Protein AF-0000000076594475 (afdb_homodimer)

Organism: Saccharopolyspora spinosa (NCBI:txid60894)

Radius of gyration: 21.75 Å; Cα contacts (8 Å, |Δi|>4): 298; chains: 2; bounding box: 39×87×57 Å

pLDDT: mean 86.01, std 16.11, range [48.69, 98.75]

Nearest PDB structures (foldseek):
  1tvx-assembly1_D  TM=2.996E-01  e=7.773E+00  Homo sapiens
  1tvx-assembly1_D  TM=2.994E-01  e=7.835E+00  Homo sapiens

Secondary structure (DSSP, 8-state):
---HHHHHHHHS--TTT-----PPEEEEEE--SSS-SSEEEEETTSEEEEEEEEP--HHHHHHHHHTT--TTEEEEEEEGGGGGGS---/---HHHHHHHHS--TTTT----PPEEEEEE--SSS-SSEEEEETTSEEEEEEEEP--HHHHHHHHHTT--TTEEEEEEEGGGGGGS---

Sequence (178 aa):
MLTMRDYVSKMLGDPTHLEEIAMRLTFLGTTSSKGQCPNLYETDRDTYVVQGYEITDPEALAALRERGMPDHETAVEIPKALLGFAPRDMLTMRDYVSKMLGDPTHLEEIAMRLTFLGTTSSKGQCPNLYETDRDTYVVQGYEITDPEALAALRERGMPDHETAVEIPKALLGFAPRD

Solvent-accessible surface area (backbone atoms only — not comparable to full-atom values): 10154 Å² total; per-residue (Å²): 126,80,42,68,68,53,44,44,32,61,73,62,40,48,61,81,66,65,48,66,78,67,63,46,78,42,84,53,43,56,74,30,90,86,64,59,50,44,35,37,28,39,41,82,78,68,27,29,38,45,31,14,34,53,72,73,50,63,59,42,52,50,52,47,50,73,57,60,63,53,89,67,39,48,55,24,36,36,60,55,71,48,64,69,48,54,82,76,129,126,81,42,68,68,52,44,46,35,60,71,60,42,49,63,80,67,63,48,65,78,65,63,47,78,41,86,54,43,56,72,29,90,86,64,60,50,44,35,36,27,38,41,82,78,68,28,29,38,44,31,15,34,54,74,73,50,64,60,42,53,50,54,48,49,72,56,58,62,52,87,69,40,49,55,25,36,36,60,55,72,46,62,66,48,54,81,75,128

Foldseek 3Di:
DQPPVNVCCVVVPVVVVVPPVDWDWDWQAAPDPVGDDDTWTDTPPGDIDTRAAADDPPVVVVVCVVVPADPVDGDHDDPPCRCVSPDDD/DQDPVNVCCVVVPVVVVVPPVDWDWDWQAAPDPVGDDDTWTDTPPGDIDTRAAADDPPVVVVVCVVVPADPVDGDHDDPPCRCVSPDDD

Structure (mmCIF, N/CA/C/O backbone):
data_AF-0000000076594475-model_v1
#
loop_
_entity.id
_entity.type
_entity.pdbx_description
1 polymer 'Uncharacterized protein'
#
loop_
_atom_site.group_PDB
_atom_site.id
_atom_site.type_symbol
_atom_site.label_atom_id
_atom_site.label_alt_id
_atom_site.label_comp_id
_atom_site.label_asym_id
_atom_site.label_entity_id
_atom_site.label_seq_id
_atom_site.pdbx_PDB_ins_code
_atom_site.Cartn_x
_atom_site.Cartn_y
_atom_site.Cartn_z
_atom_site.occupancy
_atom_site.B_iso_or_equiv
_atom_site.auth_seq_id
_atom_site.auth_comp_id
_atom_site.auth_asym_id
_atom_site.auth_atom_id
_atom_site.pdbx_PDB_model_num
ATOM 1 N N . MET A 1 1 ? -0.297 -52.188 -4.398 1 50.72 1 MET A N 1
ATOM 2 C CA . MET A 1 1 ? -0.642 -51.75 -3.051 1 50.72 1 MET A CA 1
ATOM 3 C C . MET A 1 1 ? -0.084 -50.344 -2.777 1 50.72 1 MET A C 1
ATOM 5 O O . MET A 1 1 ? 1.108 -50.094 -2.969 1 50.72 1 MET A O 1
ATOM 9 N N . LEU A 1 2 ? -0.98 -49.375 -2.787 1 61.5 2 LEU A N 1
ATOM 10 C CA . LEU A 1 2 ? -0.524 -48.031 -2.545 1 61.5 2 LEU A CA 1
ATOM 11 C C . LEU A 1 2 ? 0.258 -47.938 -1.237 1 61.5 2 LEU A C 1
ATOM 13 O O . LEU A 1 2 ? -0.177 -48.469 -0.213 1 61.5 2 LEU A O 1
ATOM 17 N N . THR A 1 3 ? 1.479 -47.75 -1.381 1 71.88 3 THR A N 1
ATOM 18 C CA . THR A 1 3 ? 2.266 -47.625 -0.158 1 71.88 3 THR A CA 1
ATOM 19 C C . THR A 1 3 ? 1.683 -46.562 0.757 1 71.88 3 THR A C 1
ATOM 21 O O . THR A 1 3 ? 0.894 -45.719 0.316 1 71.88 3 THR A O 1
ATOM 24 N N . MET A 1 4 ? 1.96 -46.781 1.967 1 71.94 4 MET A N 1
ATOM 25 C CA . MET A 1 4 ? 1.526 -45.781 2.947 1 71.94 4 MET A CA 1
ATOM 26 C C . MET A 1 4 ? 2.018 -44.406 2.564 1 71.94 4 MET A C 1
ATOM 28 O O . MET A 1 4 ? 1.341 -43.406 2.83 1 71.94 4 MET A O 1
ATOM 32 N N . ARG A 1 5 ? 3.301 -44.406 1.994 1 63.84 5 ARG A N 1
ATOM 33 C CA . ARG A 1 5 ? 3.824 -43.156 1.487 1 63.84 5 ARG A CA 1
ATOM 34 C C . ARG A 1 5 ? 2.951 -42.594 0.361 1 63.84 5 ARG A C 1
ATOM 36 O O . ARG A 1 5 ? 2.652 -41.406 0.321 1 63.84 5 ARG A O 1
ATOM 43 N N . ASP A 1 6 ? 2.555 -43.531 -0.538 1 61.72 6 ASP A N 1
ATOM 44 C CA . ASP A 1 6 ? 1.65 -43.156 -1.611 1 61.72 6 ASP A CA 1
ATOM 45 C C . ASP A 1 6 ? 0.297 -42.719 -1.056 1 61.72 6 ASP A C 1
ATOM 47 O O . ASP A 1 6 ? -0.286 -41.719 -1.528 1 61.72 6 ASP A O 1
ATOM 51 N N . TYR A 1 7 ? -0.272 -43.25 -0.072 1 67.31 7 TYR A N 1
ATOM 52 C CA . TYR A 1 7 ? -1.521 -42.938 0.612 1 67.31 7 TYR A CA 1
ATOM 53 C C . TYR A 1 7 ? -1.419 -41.594 1.348 1 67.31 7 TYR A C 1
ATOM 55 O O . TYR A 1 7 ? -2.326 -40.781 1.268 1 67.31 7 TYR A O 1
ATOM 63 N N . VAL A 1 8 ? -0.312 -41.406 2.182 1 68.3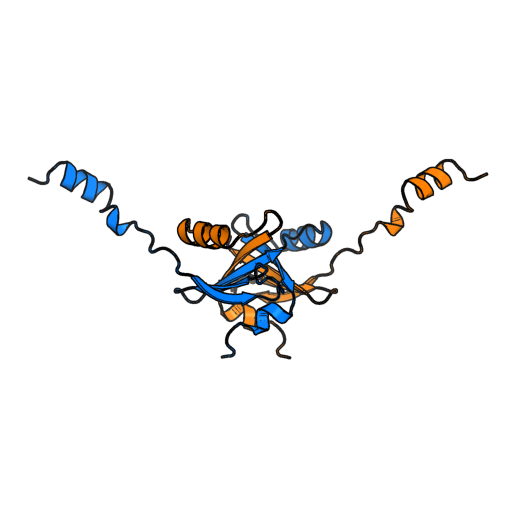1 8 VAL A N 1
ATOM 64 C CA . VAL A 1 8 ? -0.104 -40.125 2.85 1 68.31 8 VAL A CA 1
ATOM 65 C C . VAL A 1 8 ? 0.032 -39 1.812 1 68.31 8 VAL A C 1
ATOM 67 O O . VAL A 1 8 ? -0.53 -37.938 1.977 1 68.31 8 VAL A O 1
ATOM 70 N N . SER A 1 9 ? 0.897 -39.281 0.802 1 61.19 9 SER A N 1
ATOM 71 C CA . SER A 1 9 ? 1.03 -38.312 -0.272 1 61.19 9 SER A CA 1
ATOM 72 C C . SER A 1 9 ? -0.313 -38.031 -0.943 1 61.19 9 SER A C 1
ATOM 74 O O . SER A 1 9 ? -0.615 -36.906 -1.303 1 61.19 9 SER A O 1
ATOM 76 N N . LYS A 1 10 ? -1.189 -38.938 -1.227 1 62.59 10 LYS A N 1
ATOM 77 C CA . LYS A 1 10 ? -2.553 -38.844 -1.739 1 62.59 10 LYS A CA 1
ATOM 78 C C . LYS A 1 10 ? -3.475 -38.188 -0.719 1 62.59 10 LYS A C 1
ATOM 80 O O . LYS A 1 10 ? -4.336 -37.375 -1.083 1 62.59 10 LYS A O 1
ATOM 85 N N 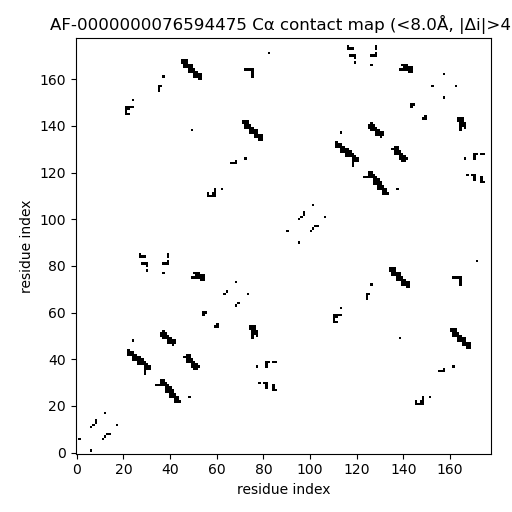. MET A 1 11 ? -3.438 -38.594 0.464 1 62.16 11 MET A N 1
ATOM 86 C CA . MET A 1 11 ? -4.223 -38.031 1.557 1 62.16 11 MET A CA 1
ATOM 87 C C . MET A 1 11 ? -3.742 -36.656 1.911 1 62.16 11 MET A C 1
ATOM 89 O O . MET A 1 11 ? -4.547 -35.75 2.219 1 62.16 11 MET A O 1
ATOM 93 N N . LEU A 1 12 ? -2.328 -36.688 2.023 1 65.25 12 LEU A N 1
ATOM 94 C CA . LEU A 1 12 ? -1.759 -35.375 2.312 1 65.25 12 LEU A CA 1
ATOM 95 C C . LEU A 1 12 ? -1.644 -34.531 1.041 1 65.25 12 LEU A C 1
ATOM 97 O O . LEU A 1 12 ? -1.294 -33.375 1.098 1 65.25 12 LEU A O 1
ATOM 101 N N . GLY A 1 13 ? -2.568 -34.844 -0.009 1 50.25 13 GLY A N 1
ATOM 102 C CA . GLY A 1 13 ? -2.359 -34.188 -1.288 1 50.25 13 GLY A CA 1
ATOM 103 C C . GLY A 1 13 ? -0.894 -34.031 -1.637 1 50.25 13 GLY A C 1
ATOM 104 O O . GLY A 1 13 ? -0.03 -34.094 -0.76 1 50.25 13 GLY A O 1
ATOM 105 N N . ASP A 1 14 ? -0.334 -34.688 -2.703 1 49.47 14 ASP A N 1
ATOM 106 C CA . ASP A 1 14 ? 1.013 -34.438 -3.193 1 49.47 14 ASP A CA 1
ATOM 107 C C . ASP A 1 14 ? 1.523 -33.094 -2.68 1 49.47 14 ASP A C 1
ATOM 109 O O . ASP A 1 14 ? 0.947 -32.031 -2.982 1 49.47 14 ASP A O 1
ATOM 113 N N . PRO A 1 15 ? 2.119 -33.094 -1.515 1 51.59 15 PRO A N 1
ATOM 114 C CA . PRO A 1 15 ? 2.58 -31.766 -1.097 1 51.59 15 PRO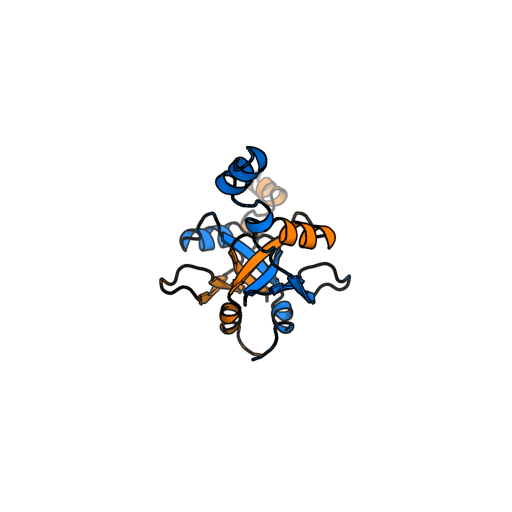 A CA 1
ATOM 115 C C . PRO A 1 15 ? 3.145 -30.938 -2.254 1 51.59 15 PRO A C 1
ATOM 117 O O . PRO A 1 15 ? 3.443 -29.766 -2.088 1 51.59 15 PRO A O 1
ATOM 120 N N . THR A 1 16 ? 3.824 -31.594 -3.154 1 51.38 16 THR A N 1
ATOM 121 C CA . THR A 1 16 ? 4.297 -30.859 -4.32 1 51.38 16 THR A CA 1
ATOM 122 C C . THR A 1 16 ? 3.188 -29.984 -4.902 1 51.38 16 THR A C 1
ATOM 124 O O . THR A 1 16 ? 3.457 -28.969 -5.547 1 51.38 16 THR A O 1
ATOM 127 N N . HIS A 1 17 ? 2.014 -30.438 -4.883 1 48.69 17 HIS A N 1
ATOM 128 C CA . HIS A 1 17 ? 0.874 -29.734 -5.465 1 48.69 17 HIS A CA 1
ATOM 129 C C . HIS A 1 17 ? 0.416 -28.594 -4.57 1 48.69 17 HIS A C 1
ATOM 131 O O . HIS A 1 17 ? -0.232 -27.641 -5.035 1 48.69 17 HIS A O 1
ATOM 137 N N . LEU A 1 18 ? 0.454 -28.828 -3.307 1 51.5 18 LEU A N 1
ATOM 138 C CA . LEU A 1 18 ? -0.074 -27.688 -2.555 1 51.5 18 LEU A CA 1
ATOM 139 C C . LEU A 1 18 ? 0.875 -26.5 -2.627 1 51.5 18 LEU A C 1
ATOM 141 O O . LEU A 1 18 ? 0.805 -25.594 -1.794 1 51.5 18 LEU A O 1
ATOM 145 N N . GLU A 1 19 ? 1.972 -26.719 -3.273 1 51.94 19 GLU A N 1
ATOM 146 C CA . GLU A 1 19 ? 2.834 -25.562 -3.424 1 51.94 19 GLU A CA 1
ATOM 147 C C . GLU A 1 19 ? 2.041 -24.344 -3.904 1 51.94 19 GLU A C 1
ATOM 149 O O . GLU A 1 19 ? 1.452 -24.375 -4.984 1 51.94 19 GLU A O 1
ATOM 154 N N . GLU A 1 20 ? 1.188 -23.906 -3.027 1 60.59 20 GLU A N 1
ATOM 155 C CA . GLU A 1 20 ? 0.665 -22.625 -3.49 1 60.59 20 GLU A CA 1
ATOM 156 C C . GLU A 1 20 ? 1.684 -21.906 -4.359 1 60.59 20 GLU A C 1
ATOM 158 O O . GLU A 1 20 ? 2.877 -21.891 -4.051 1 60.59 20 GLU A O 1
ATOM 163 N N . ILE A 1 21 ? 1.484 -22.078 -5.625 1 75.38 21 ILE A N 1
ATOM 164 C CA . ILE A 1 21 ? 2.361 -21.359 -6.551 1 75.38 21 ILE A CA 1
ATOM 165 C C . ILE A 1 21 ? 2.693 -19.984 -5.984 1 75.38 21 ILE A C 1
ATOM 167 O O . ILE A 1 21 ? 1.8 -19.156 -5.77 1 75.38 21 ILE A O 1
ATOM 171 N N . ALA A 1 22 ? 3.836 -19.875 -5.391 1 87.06 22 ALA A N 1
ATOM 172 C CA . ALA A 1 22 ? 4.375 -18.625 -4.84 1 87.06 22 ALA A CA 1
ATOM 173 C C . ALA A 1 22 ? 4.141 -17.453 -5.797 1 87.06 22 ALA A C 1
ATOM 175 O O . ALA A 1 22 ? 4.242 -17.609 -7.016 1 87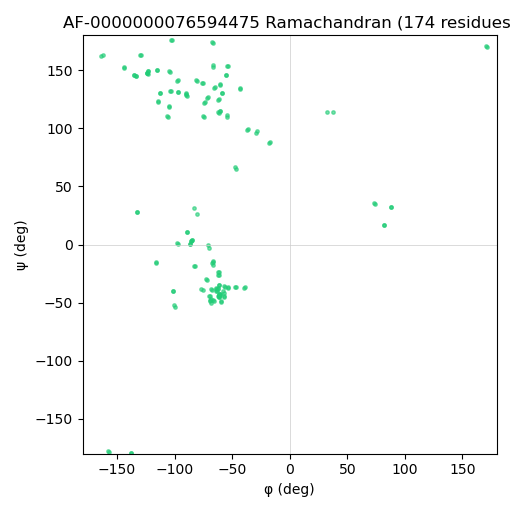.06 22 ALA A O 1
ATOM 176 N N . MET A 1 23 ? 3.689 -16.391 -5.23 1 94.38 23 MET A N 1
ATOM 177 C CA . MET A 1 23 ? 3.584 -15.141 -5.988 1 94.38 23 MET A CA 1
ATOM 178 C C . MET A 1 23 ? 4.957 -14.68 -6.461 1 94.38 23 MET A C 1
ATOM 180 O O . MET A 1 23 ? 5.895 -14.594 -5.668 1 94.38 23 MET A O 1
ATOM 184 N N . ARG A 1 24 ? 5.176 -14.445 -7.73 1 95.06 24 ARG A N 1
ATOM 185 C CA . ARG A 1 24 ? 6.414 -13.898 -8.273 1 95.06 24 ARG A CA 1
ATOM 186 C C . ARG A 1 24 ? 6.367 -12.375 -8.328 1 95.06 24 ARG A C 1
ATOM 188 O O . ARG A 1 24 ? 5.395 -11.797 -8.82 1 95.06 24 ARG A O 1
ATOM 195 N N . LEU A 1 25 ? 7.371 -11.828 -7.805 1 97.12 25 LEU A N 1
ATOM 196 C CA . LEU A 1 25 ? 7.473 -10.375 -7.793 1 97.12 25 LEU A CA 1
ATOM 197 C C . LEU A 1 25 ? 8.453 -9.891 -8.852 1 97.12 25 LEU A C 1
ATOM 199 O O . LEU A 1 25 ? 9.547 -10.445 -8.992 1 97.12 25 LEU A O 1
ATOM 203 N N . THR A 1 26 ? 8.086 -8.906 -9.648 1 96.94 26 THR A N 1
ATOM 204 C CA . THR A 1 26 ? 8.961 -8.148 -10.531 1 96.94 26 THR A CA 1
ATOM 205 C C . THR A 1 26 ? 9.055 -6.695 -10.086 1 96.94 26 THR A C 1
ATOM 207 O O . THR A 1 26 ? 8.039 -5.996 -10 1 96.94 26 THR A O 1
ATOM 210 N N . PHE A 1 27 ? 10.258 -6.215 -9.836 1 96.56 27 PHE A N 1
ATOM 211 C CA . PHE A 1 27 ? 10.477 -4.848 -9.383 1 96.56 27 PHE A CA 1
ATOM 212 C C . PHE A 1 27 ? 10.227 -3.857 -10.516 1 96.56 27 PHE A C 1
ATOM 214 O O . PHE A 1 27 ? 10.781 -4.004 -11.609 1 96.56 27 PHE A O 1
ATOM 221 N N . LEU A 1 28 ? 9.328 -2.881 -10.18 1 97.31 28 LEU A N 1
ATOM 222 C CA . LEU A 1 28 ? 9.023 -1.88 -11.195 1 97.31 28 LEU A CA 1
ATOM 223 C C . LEU A 1 28 ? 9.781 -0.584 -10.93 1 97.31 28 LEU A C 1
ATOM 225 O O . LEU A 1 28 ? 10.227 0.087 -11.859 1 97.31 28 LEU A O 1
ATOM 229 N N . GLY A 1 29 ? 9.898 -0.156 -9.602 1 96.5 29 GLY A N 1
ATOM 230 C CA . GLY A 1 29 ? 10.617 1.073 -9.297 1 96.5 29 GLY A CA 1
ATOM 231 C C . GLY A 1 29 ? 10.469 1.515 -7.855 1 96.5 29 GLY A C 1
ATOM 232 O O . GLY A 1 29 ? 9.734 0.893 -7.082 1 96.5 29 GLY A O 1
ATOM 233 N N . THR A 1 30 ? 11.281 2.545 -7.484 1 97.19 30 THR A N 1
ATOM 234 C CA . THR A 1 30 ? 11.297 3.139 -6.152 1 97.19 30 THR A CA 1
ATOM 235 C C . THR A 1 30 ? 11.539 4.645 -6.234 1 97.19 30 THR A C 1
ATOM 237 O O . THR A 1 30 ? 12.148 5.129 -7.191 1 97.19 30 THR A O 1
ATOM 240 N N . THR A 1 31 ? 11.039 5.363 -5.242 1 96.19 31 THR A N 1
ATOM 241 C CA . THR A 1 31 ? 11.297 6.797 -5.18 1 96.19 31 THR A CA 1
ATOM 242 C C . THR A 1 31 ? 12.445 7.098 -4.227 1 96.19 31 THR A C 1
ATOM 244 O O . THR A 1 31 ? 12.781 8.258 -3.986 1 96.19 31 THR A O 1
ATOM 247 N N . SER A 1 32 ? 13 6.055 -3.676 1 93.19 32 SER A N 1
ATOM 248 C CA . SER A 1 32 ? 14.094 6.254 -2.736 1 93.19 32 SER A CA 1
ATOM 249 C C . SER A 1 32 ? 15.414 6.477 -3.467 1 93.19 32 SER A C 1
ATOM 251 O O . SER A 1 32 ? 15.633 5.922 -4.547 1 93.19 32 SER A O 1
ATOM 253 N N . SER A 1 33 ? 16.25 7.383 -2.949 1 85.25 33 SER A N 1
ATOM 254 C CA . SER A 1 33 ? 17.562 7.66 -3.51 1 85.25 33 SER A CA 1
ATOM 255 C C . SER A 1 33 ? 18.5 6.469 -3.332 1 85.25 33 SER A C 1
ATOM 257 O O . SER A 1 33 ? 19.344 6.195 -4.195 1 85.25 33 SER A O 1
ATOM 259 N N . LYS A 1 34 ? 18.391 5.844 -2.195 1 80.19 34 LYS A N 1
ATOM 260 C CA . LYS A 1 34 ? 19.297 4.719 -1.952 1 80.19 34 LYS A CA 1
ATOM 261 C C . LYS A 1 34 ? 18.719 3.422 -2.512 1 80.19 34 LYS A C 1
ATOM 263 O O . LYS A 1 34 ? 19.281 2.344 -2.307 1 80.19 34 LYS A O 1
ATOM 268 N N . GLY A 1 35 ? 17.562 3.529 -3.107 1 73 35 GLY A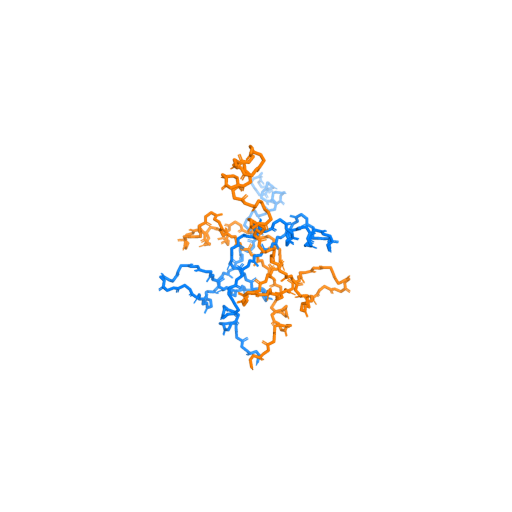 N 1
ATOM 269 C CA . GLY A 1 35 ? 16.984 2.408 -3.826 1 73 35 GLY A CA 1
ATOM 270 C C . GLY A 1 35 ? 16.266 1.421 -2.92 1 73 35 GLY A C 1
ATOM 271 O O . GLY A 1 35 ? 16.016 0.28 -3.312 1 73 35 GLY A O 1
ATOM 272 N N . GLN A 1 36 ? 15.969 1.836 -1.761 1 83.44 36 GLN A N 1
ATOM 273 C CA . GLN A 1 36 ? 15.492 0.794 -0.857 1 83.44 36 GLN A CA 1
ATOM 274 C C . GLN A 1 36 ? 13.969 0.816 -0.742 1 83.44 36 GLN A C 1
ATOM 276 O O . GLN A 1 36 ? 13.32 -0.227 -0.832 1 83.44 36 GLN A O 1
ATOM 281 N N . CYS A 1 37 ? 13.367 1.774 -0.48 1 92.5 37 CYS A N 1
ATOM 282 C CA . CYS A 1 37 ? 11.914 1.849 -0.315 1 92.5 37 CYS A CA 1
ATOM 283 C C . CYS A 1 37 ? 11.438 3.293 -0.372 1 92.5 37 CYS A C 1
ATOM 285 O O . CYS A 1 37 ? 12.234 4.223 -0.263 1 92.5 37 CYS A O 1
ATOM 287 N N . PRO A 1 38 ? 10.133 3.492 -0.594 1 97.19 38 PRO A N 1
ATOM 288 C CA . PRO A 1 38 ? 9.07 2.553 -0.958 1 97.19 38 PRO A CA 1
ATOM 289 C C . PRO A 1 38 ? 9.25 1.971 -2.359 1 97.19 38 PRO A C 1
ATOM 291 O O . PRO A 1 38 ? 9.844 2.617 -3.227 1 97.19 38 PRO A O 1
ATOM 294 N N . ASN A 1 39 ? 8.734 0.782 -2.596 1 97.62 39 ASN A N 1
ATOM 295 C CA . ASN A 1 39 ? 8.883 0.039 -3.842 1 97.62 39 ASN A CA 1
ATOM 296 C C . ASN A 1 39 ? 7.523 -0.31 -4.453 1 97.62 39 ASN A C 1
ATOM 298 O O . ASN A 1 39 ? 6.543 -0.498 -3.73 1 97.62 39 ASN A O 1
ATOM 302 N N . LEU A 1 40 ? 7.469 -0.344 -5.703 1 98.19 40 LEU A N 1
ATOM 303 C CA . LEU A 1 40 ? 6.355 -0.889 -6.473 1 98.19 40 LEU A CA 1
ATOM 304 C C . LEU A 1 40 ? 6.777 -2.152 -7.215 1 98.19 40 LEU A C 1
ATOM 306 O O . LEU A 1 40 ? 7.848 -2.188 -7.828 1 98.19 40 LEU A O 1
ATOM 310 N N . TYR A 1 41 ? 5.992 -3.232 -7.086 1 97.81 41 TYR A N 1
ATOM 311 C CA . TYR A 1 41 ? 6.219 -4.484 -7.801 1 97.81 41 TYR A CA 1
ATOM 312 C C . TYR A 1 41 ? 4.996 -4.871 -8.617 1 97.81 41 TYR A C 1
ATOM 314 O O .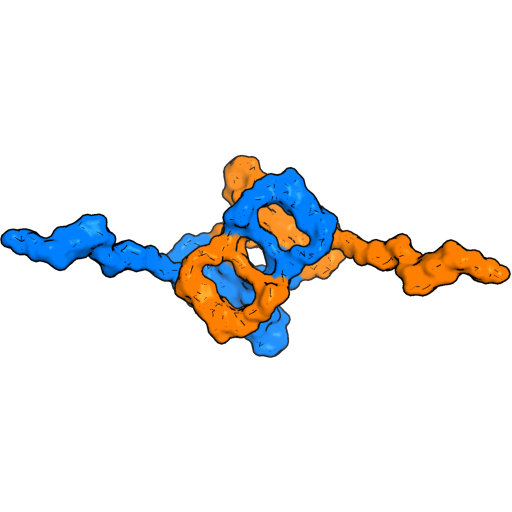 TYR A 1 41 ? 3.865 -4.535 -8.258 1 97.81 41 TYR A O 1
ATOM 322 N N . GLU A 1 42 ? 5.289 -5.523 -9.688 1 98.31 42 GLU A N 1
ATOM 323 C CA . GLU A 1 42 ? 4.273 -6.277 -10.414 1 98.31 42 GLU A CA 1
ATOM 324 C C . GLU A 1 42 ? 4.309 -7.754 -10.039 1 98.31 42 GLU A C 1
ATOM 326 O O . GLU A 1 42 ? 5.383 -8.32 -9.828 1 98.31 42 GLU A O 1
ATOM 331 N N . THR A 1 43 ? 3.088 -8.383 -9.938 1 97.94 43 THR A N 1
ATOM 332 C CA . THR A 1 43 ? 3.055 -9.82 -9.68 1 97.94 43 THR A CA 1
ATOM 333 C C . THR A 1 43 ? 2.74 -10.586 -10.961 1 97.94 43 THR A C 1
ATOM 335 O O . THR A 1 43 ? 2.439 -9.984 -11.992 1 97.94 43 THR A O 1
ATOM 338 N N . ASP A 1 44 ? 2.758 -11.93 -10.883 1 96.69 44 ASP A N 1
ATOM 339 C CA . ASP A 1 44 ? 2.459 -12.805 -12.016 1 96.69 44 ASP A CA 1
ATOM 340 C C . ASP A 1 44 ? 0.965 -13.109 -12.086 1 96.69 44 ASP A C 1
ATOM 342 O O . ASP A 1 44 ? 0.546 -14.008 -12.828 1 96.69 44 ASP A O 1
ATOM 346 N N . ARG A 1 45 ? 0.142 -12.461 -11.352 1 95.38 45 ARG A N 1
ATOM 347 C CA . ARG A 1 45 ? -1.284 -12.773 -11.336 1 95.38 45 ARG A CA 1
ATOM 348 C C . ARG A 1 45 ? -2.123 -11.508 -11.469 1 95.38 45 ARG A C 1
ATOM 350 O O . ARG A 1 45 ? -3.189 -11.398 -10.859 1 95.38 45 ARG A O 1
ATOM 357 N N . ASP A 1 46 ? -1.592 -10.453 -12.133 1 96.69 46 ASP A N 1
ATOM 358 C CA . ASP A 1 46 ? -2.283 -9.242 -12.547 1 96.69 46 ASP A CA 1
ATOM 359 C C . ASP A 1 46 ? -2.574 -8.328 -11.359 1 96.69 46 ASP A C 1
ATOM 361 O O . ASP A 1 46 ? -3.646 -7.73 -11.273 1 96.69 46 ASP A O 1
ATOM 365 N N . THR A 1 47 ? -1.661 -8.312 -10.43 1 98.06 47 THR A N 1
ATOM 366 C CA . THR A 1 47 ? -1.727 -7.414 -9.289 1 98.06 47 THR A CA 1
ATOM 367 C C . THR A 1 47 ? -0.406 -6.668 -9.109 1 98.06 47 THR A C 1
ATOM 369 O O . THR A 1 47 ? 0.59 -6.996 -9.758 1 98.06 47 THR A O 1
ATOM 372 N N . TYR A 1 48 ? -0.469 -5.629 -8.359 1 98.62 48 TYR A N 1
ATOM 373 C CA . TYR A 1 48 ? 0.722 -4.969 -7.836 1 98.62 48 TYR A CA 1
ATOM 374 C C . TYR A 1 48 ? 0.922 -5.289 -6.359 1 98.62 48 TYR A C 1
ATOM 376 O O . TYR A 1 48 ? -0.042 -5.566 -5.641 1 98.62 48 TYR A O 1
ATOM 384 N N . VAL A 1 49 ? 2.084 -5.316 -5.977 1 98.62 49 VAL A N 1
ATOM 385 C CA . VAL A 1 49 ? 2.467 -5.172 -4.574 1 98.62 49 VAL A CA 1
ATOM 386 C C . VAL A 1 49 ? 3.047 -3.781 -4.336 1 98.62 49 VAL A C 1
ATOM 388 O O . VAL A 1 49 ? 4.012 -3.385 -4.996 1 98.62 49 VAL A O 1
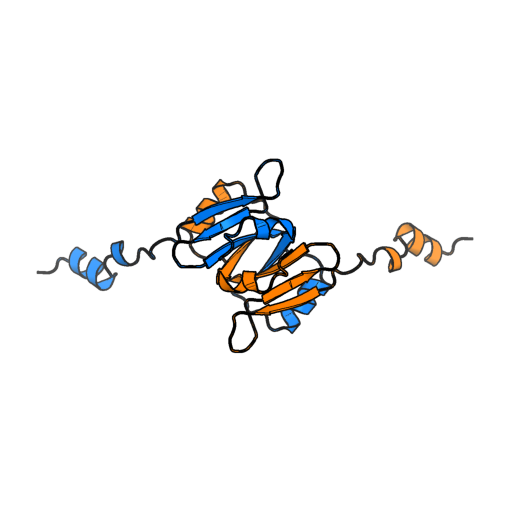ATOM 391 N N . VAL A 1 50 ? 2.426 -2.975 -3.48 1 98.75 50 VAL A N 1
ATOM 392 C CA . VAL A 1 50 ? 2.834 -1.616 -3.139 1 98.75 50 VAL A CA 1
ATOM 393 C C . VAL A 1 50 ? 3.447 -1.596 -1.741 1 98.75 50 VAL A C 1
ATOM 395 O O . VAL A 1 50 ? 2.768 -1.89 -0.754 1 98.75 50 VAL A O 1
ATOM 398 N N . GLN A 1 51 ? 4.652 -1.405 -1.633 1 98.56 51 GLN A N 1
ATOM 399 C CA . GLN A 1 51 ? 5.352 -1.212 -0.368 1 98.56 51 GLN A CA 1
ATOM 400 C C . GLN A 1 51 ? 5.387 0.263 0.022 1 98.56 51 GLN A C 1
ATOM 402 O O . GLN A 1 51 ? 5.773 1.114 -0.782 1 98.56 51 GLN A O 1
ATOM 407 N N . GLY A 1 52 ? 4.996 0.629 1.173 1 98.5 52 GLY A N 1
ATOM 408 C CA . GLY A 1 52 ? 4.918 2.006 1.632 1 98.5 52 GLY A CA 1
ATOM 409 C C . GLY A 1 52 ? 4.969 2.135 3.143 1 98.5 52 GLY A C 1
ATOM 410 O O . GLY A 1 52 ? 5.18 1.147 3.848 1 98.5 52 GLY A O 1
ATOM 411 N N . TYR A 1 53 ? 4.879 3.289 3.65 1 97.69 53 TYR A N 1
ATOM 412 C CA . TYR A 1 53 ? 4.953 3.588 5.074 1 97.69 53 TYR A CA 1
ATOM 413 C C . TYR A 1 53 ? 3.658 3.197 5.781 1 97.69 53 TYR A C 1
ATOM 415 O O . TYR A 1 53 ? 2.564 3.424 5.254 1 97.69 53 TYR A O 1
ATOM 423 N N . GLU A 1 54 ? 3.814 2.637 6.93 1 97.75 54 GLU A N 1
ATOM 424 C CA . GLU A 1 54 ? 2.637 2.414 7.762 1 97.75 54 GLU A CA 1
ATOM 425 C C . GLU A 1 54 ? 1.947 3.73 8.109 1 97.75 54 GLU A C 1
ATOM 427 O O . GLU A 1 54 ? 2.613 4.727 8.406 1 97.75 54 GLU A O 1
ATOM 432 N N . ILE A 1 55 ? 0.633 3.688 8.016 1 97.56 55 ILE A N 1
ATOM 433 C CA . ILE A 1 55 ? -0.135 4.852 8.445 1 97.56 55 ILE A CA 1
ATOM 434 C C . ILE A 1 55 ? -0.145 4.934 9.969 1 97.56 55 ILE A C 1
ATOM 436 O O . ILE A 1 55 ? -0.558 3.988 10.641 1 97.56 55 ILE A O 1
ATOM 440 N N . THR A 1 56 ? 0.314 6.008 10.484 1 95.88 56 THR A N 1
ATOM 441 C CA . THR A 1 56 ? 0.36 6.145 11.938 1 95.88 56 THR A CA 1
ATOM 442 C C . THR A 1 56 ? -0.55 7.273 12.406 1 95.88 56 THR A C 1
ATOM 444 O O . THR A 1 56 ? -0.859 7.379 13.594 1 95.88 56 THR A O 1
ATOM 447 N N . ASP A 1 57 ? -0.974 8.156 11.477 1 94.94 57 ASP A N 1
ATOM 448 C CA . ASP A 1 57 ? -1.895 9.234 11.828 1 94.94 57 ASP A CA 1
ATOM 449 C C . ASP A 1 57 ? -3.211 8.68 12.367 1 94.94 57 ASP A C 1
ATOM 451 O O . ASP A 1 57 ? -3.932 7.977 11.656 1 94.94 57 ASP A O 1
ATOM 455 N N . PRO A 1 58 ? -3.504 8.945 13.617 1 93.81 58 PRO A N 1
ATOM 456 C CA . PRO A 1 58 ? -4.684 8.328 14.227 1 93.81 58 PRO A CA 1
ATOM 457 C C . PRO A 1 58 ? -5.984 8.727 13.531 1 93.81 58 PRO A C 1
ATOM 459 O O . PRO A 1 58 ? -6.918 7.93 13.453 1 93.81 58 PRO A O 1
ATOM 462 N N . GLU A 1 59 ? -6.047 9.883 13.086 1 93 59 GLU A N 1
ATOM 463 C CA . GLU A 1 59 ? -7.262 10.32 12.406 1 93 59 GLU A CA 1
ATOM 464 C C . GLU A 1 59 ? -7.426 9.625 11.062 1 93 59 GLU A C 1
ATOM 466 O O . GLU A 1 59 ? -8.539 9.25 10.68 1 93 59 GLU A O 1
ATOM 471 N N . ALA A 1 60 ? -6.344 9.539 10.289 1 94.75 60 ALA A N 1
ATOM 472 C CA . ALA A 1 60 ? -6.383 8.781 9.039 1 94.75 60 ALA A CA 1
ATOM 473 C C . ALA A 1 60 ? -6.805 7.332 9.289 1 94.75 60 ALA A C 1
ATOM 475 O O . ALA A 1 60 ? -7.637 6.789 8.555 1 94.75 60 ALA A O 1
ATOM 476 N N . LEU A 1 61 ? -6.219 6.715 10.32 1 94.94 61 LEU A N 1
ATOM 477 C CA . LEU A 1 61 ? -6.562 5.34 10.664 1 94.94 61 LEU A CA 1
ATOM 478 C C . LEU A 1 61 ? -8.039 5.219 11.016 1 94.94 61 LEU A C 1
ATOM 480 O O . LEU A 1 61 ? -8.703 4.258 10.617 1 94.94 61 LEU A O 1
ATOM 484 N N . ALA A 1 62 ? -8.539 6.145 11.781 1 93.88 62 ALA A N 1
ATOM 485 C CA . ALA A 1 62 ? -9.953 6.148 12.148 1 93.88 62 ALA A CA 1
ATOM 486 C C . ALA A 1 62 ? -10.836 6.262 10.906 1 93.88 62 ALA A C 1
ATOM 488 O O . ALA A 1 62 ? -11.844 5.562 10.789 1 93.88 62 ALA A O 1
ATOM 489 N N . ALA A 1 63 ? -10.422 7.121 10.016 1 92.81 63 ALA A N 1
ATOM 490 C CA . ALA A 1 63 ? -11.18 7.305 8.781 1 92.81 63 ALA A CA 1
ATOM 491 C C . ALA A 1 63 ? -11.219 6.012 7.969 1 92.81 63 ALA A C 1
ATOM 493 O O . ALA A 1 63 ? -12.266 5.645 7.43 1 92.81 63 ALA A O 1
ATOM 494 N N . LEU A 1 64 ? -10.133 5.355 7.84 1 93.44 64 LEU A N 1
ATOM 495 C CA . LEU A 1 64 ? -10.055 4.086 7.125 1 93.44 64 LEU A CA 1
ATOM 496 C C . LEU A 1 64 ? -10.945 3.033 7.785 1 93.44 64 LEU A C 1
ATOM 498 O O . LEU A 1 64 ? -11.648 2.289 7.098 1 93.44 64 LEU A O 1
ATOM 502 N N . ARG A 1 65 ? -10.906 2.916 9.078 1 92.12 65 ARG A N 1
ATOM 503 C CA . ARG A 1 65 ? -11.711 1.944 9.812 1 92.12 65 ARG A CA 1
ATOM 504 C C . ARG A 1 65 ? -13.195 2.219 9.641 1 92.12 65 ARG A C 1
ATOM 506 O O . ARG A 1 65 ? -14 1.288 9.516 1 92.12 65 ARG A O 1
ATOM 513 N N . GLU A 1 66 ? -13.516 3.453 9.664 1 91.56 66 GLU A N 1
ATOM 514 C CA . GLU A 1 66 ? -14.914 3.848 9.508 1 91.56 66 GLU A CA 1
ATOM 515 C C . GLU A 1 66 ? -15.461 3.416 8.148 1 91.56 66 GLU A C 1
ATOM 517 O O . GLU A 1 66 ? -16.656 3.143 8.023 1 91.56 66 GLU A O 1
ATOM 522 N N . ARG A 1 67 ? -14.586 3.316 7.277 1 88.62 67 ARG A N 1
ATOM 523 C CA . ARG A 1 67 ? -15.008 2.902 5.941 1 88.62 67 ARG A CA 1
ATOM 524 C C . ARG A 1 67 ? -15.07 1.383 5.832 1 88.62 67 ARG A C 1
ATOM 526 O O . ARG A 1 67 ? -15.383 0.844 4.77 1 88.62 67 ARG A O 1
ATOM 533 N N . GLY A 1 68 ? -14.805 0.7 6.91 1 86.62 68 GLY A N 1
ATOM 534 C CA . GLY A 1 68 ? -15.016 -0.739 6.965 1 86.62 68 GLY A CA 1
ATOM 535 C C . GLY A 1 68 ? -13.812 -1.533 6.488 1 86.62 68 GLY A C 1
ATOM 536 O O . GLY A 1 68 ? -13.961 -2.57 5.84 1 86.62 68 GLY A O 1
ATOM 537 N N . MET A 1 69 ? -12.641 -1.1 6.668 1 89.56 69 MET A N 1
ATOM 538 C CA . MET A 1 69 ? -11.453 -1.857 6.289 1 89.56 69 MET A CA 1
ATOM 539 C C . MET A 1 69 ? -11.375 -3.172 7.059 1 89.56 69 MET A C 1
ATOM 541 O O . MET A 1 69 ? -11.266 -3.174 8.289 1 89.56 69 MET A O 1
ATOM 545 N N . PRO A 1 70 ? -11.5 -4.262 6.355 1 91.44 70 PRO A N 1
ATOM 546 C CA . PRO A 1 70 ? -11.438 -5.555 7.043 1 91.44 70 PRO A CA 1
ATOM 547 C C . PRO A 1 70 ? -10.055 -5.852 7.617 1 91.44 70 PRO A C 1
ATOM 549 O O . PRO A 1 70 ? -9.07 -5.211 7.238 1 91.44 70 PRO A O 1
ATOM 552 N N . ASP A 1 71 ? -9.945 -7.016 8.406 1 91.44 71 ASP A N 1
ATOM 553 C CA . ASP A 1 71 ? -8.734 -7.375 9.125 1 91.44 71 ASP A CA 1
ATOM 554 C C . ASP A 1 71 ? -7.641 -7.848 8.172 1 91.44 71 ASP A C 1
ATOM 556 O O . ASP A 1 71 ? -6.449 -7.73 8.469 1 91.44 71 ASP A O 1
ATOM 560 N N . HIS A 1 72 ? -8.031 -8.43 7.078 1 95.19 72 HIS A N 1
ATOM 561 C CA . HIS A 1 72 ? -7.055 -8.984 6.148 1 95.19 72 HIS A CA 1
ATOM 562 C C . HIS A 1 72 ? -6.543 -7.91 5.191 1 95.19 72 HIS A C 1
ATOM 564 O O . HIS A 1 72 ? -5.812 -8.219 4.246 1 95.19 72 HIS A O 1
ATOM 570 N N . GLU A 1 73 ? -6.98 -6.699 5.395 1 96.69 73 GLU A N 1
ATOM 571 C CA . GLU A 1 73 ? -6.488 -5.562 4.621 1 96.69 73 GLU A CA 1
ATOM 572 C C . GLU A 1 73 ? -5.734 -4.574 5.508 1 96.69 73 GLU A C 1
ATOM 574 O O . GLU A 1 73 ? -5.906 -4.57 6.727 1 96.69 73 GLU A O 1
ATOM 579 N N . THR A 1 74 ? -4.793 -3.893 4.98 1 96.94 74 THR A N 1
ATOM 580 C CA . THR A 1 74 ? -4.113 -2.744 5.566 1 96.94 74 THR A CA 1
ATOM 581 C C . THR A 1 74 ? -3.904 -1.648 4.527 1 96.94 74 THR A C 1
ATOM 583 O O . THR A 1 74 ? -4.488 -1.695 3.443 1 96.94 74 THR A O 1
ATOM 586 N N . ALA A 1 75 ? -3.254 -0.499 4.973 1 98.31 75 ALA A N 1
ATOM 587 C CA . ALA A 1 75 ? -2.988 0.628 4.086 1 98.31 75 ALA A CA 1
ATOM 588 C C . ALA A 1 75 ? -1.552 1.121 4.238 1 98.31 75 ALA A C 1
ATOM 590 O O . ALA A 1 75 ? -0.97 1.027 5.32 1 98.31 75 ALA A O 1
ATOM 591 N N . VAL A 1 76 ? -1.011 1.54 3.127 1 98.69 76 VAL A N 1
ATOM 592 C CA . VAL A 1 76 ? 0.311 2.156 3.146 1 98.69 76 VAL A CA 1
ATOM 593 C C . VAL A 1 76 ? 0.241 3.549 2.52 1 98.69 76 VAL A C 1
ATOM 595 O O . VAL A 1 76 ? -0.624 3.816 1.682 1 98.69 76 VAL A O 1
ATOM 598 N N . GLU A 1 77 ? 1.071 4.43 3.018 1 98.75 77 GLU A N 1
ATOM 599 C CA . GLU A 1 77 ? 1.269 5.746 2.422 1 98.75 77 GLU A CA 1
ATOM 600 C C . GLU A 1 77 ? 2.492 5.762 1.511 1 98.75 77 GLU A C 1
ATOM 602 O O . GLU A 1 77 ? 3.555 5.258 1.882 1 98.75 77 GLU A O 1
ATOM 607 N N . ILE A 1 78 ? 2.396 6.254 0.345 1 98.62 78 ILE A N 1
ATOM 608 C CA . ILE A 1 78 ? 3.48 6.285 -0.63 1 98.62 78 ILE A CA 1
ATOM 609 C C . ILE A 1 78 ? 3.541 7.664 -1.285 1 98.62 78 ILE A C 1
ATOM 611 O O . ILE A 1 78 ? 2.521 8.344 -1.413 1 98.62 78 ILE A O 1
ATOM 615 N N . PRO A 1 79 ? 4.773 8.164 -1.632 1 98.19 79 PRO A N 1
ATOM 616 C CA . PRO A 1 79 ? 4.793 9.336 -2.51 1 98.19 79 PRO A CA 1
ATOM 617 C C . PRO A 1 79 ? 4.016 9.117 -3.807 1 98.19 79 PRO A C 1
ATOM 619 O O . PRO A 1 79 ? 4.043 8.016 -4.367 1 98.19 79 PRO A O 1
ATOM 622 N N . LYS A 1 80 ? 3.357 10.266 -4.297 1 98.19 80 LYS A N 1
ATOM 623 C CA . LYS A 1 80 ? 2.594 10.18 -5.539 1 98.19 80 LYS A CA 1
ATOM 624 C C . LYS A 1 80 ? 3.469 9.688 -6.688 1 98.19 80 LYS A C 1
ATOM 626 O O . LYS A 1 80 ? 3.006 8.938 -7.547 1 98.19 80 LYS A O 1
ATOM 631 N N . ALA A 1 81 ? 4.727 10.07 -6.719 1 97.19 81 ALA A N 1
ATOM 632 C CA . ALA A 1 81 ? 5.656 9.773 -7.809 1 97.19 81 ALA A CA 1
ATOM 633 C C . ALA A 1 81 ? 5.855 8.273 -7.969 1 97.19 81 ALA A C 1
ATOM 635 O O . ALA A 1 81 ? 6.246 7.801 -9.039 1 97.19 81 ALA A O 1
ATOM 636 N N . LEU A 1 82 ? 5.633 7.465 -6.957 1 98 82 LEU A N 1
ATOM 637 C CA . LEU A 1 82 ? 5.863 6.023 -7.016 1 98 82 LEU A CA 1
ATOM 638 C C . LEU A 1 82 ? 4.969 5.375 -8.07 1 98 82 LEU A C 1
ATOM 640 O O . LEU A 1 82 ? 5.395 4.449 -8.766 1 98 82 LEU A O 1
ATOM 644 N N . LEU A 1 83 ? 3.727 5.852 -8.195 1 98 83 LEU A N 1
ATOM 645 C CA . LEU A 1 83 ? 2.797 5.246 -9.141 1 98 83 LEU A CA 1
ATOM 646 C C . LEU A 1 83 ? 3.256 5.48 -10.578 1 98 83 LEU A C 1
ATOM 648 O O . LEU A 1 83 ? 2.803 4.797 -11.492 1 98 83 LEU A O 1
ATOM 652 N N . GLY A 1 84 ? 4.141 6.352 -10.758 1 96.62 84 GLY A N 1
ATOM 653 C CA . GLY A 1 84 ? 4.672 6.641 -12.078 1 96.62 84 GLY A CA 1
ATOM 654 C C . GLY A 1 84 ? 5.461 5.488 -12.672 1 96.62 84 GLY A C 1
ATOM 655 O O . GLY A 1 84 ? 5.711 5.453 -13.883 1 96.62 84 GLY A O 1
ATOM 656 N N . PHE A 1 85 ? 5.887 4.547 -11.93 1 97.19 85 PHE A N 1
ATOM 657 C CA . PHE A 1 85 ? 6.656 3.402 -12.398 1 97.19 85 PHE A CA 1
ATOM 658 C C . PHE A 1 85 ? 5.738 2.326 -12.961 1 97.19 85 PHE A C 1
ATOM 660 O O . PHE A 1 85 ? 6.199 1.378 -13.602 1 97.19 85 PHE A O 1
ATOM 667 N N . ALA A 1 86 ? 4.379 2.398 -12.578 1 97.06 86 ALA A N 1
ATOM 668 C CA . ALA A 1 86 ? 3.438 1.451 -13.164 1 97.06 86 ALA A CA 1
ATOM 669 C C . ALA A 1 86 ? 3.295 1.682 -14.672 1 97.06 86 ALA A C 1
ATOM 671 O O . ALA A 1 86 ? 3.213 2.826 -15.125 1 97.06 86 ALA A O 1
ATOM 672 N N . PRO A 1 87 ? 3.324 0.567 -15.391 1 93.25 87 PRO A N 1
ATOM 673 C CA . PRO A 1 87 ? 3.164 0.726 -16.844 1 93.25 87 PRO A CA 1
ATOM 674 C C . PRO A 1 87 ? 1.851 1.409 -17.219 1 93.25 87 PRO A C 1
ATOM 676 O O . PRO A 1 87 ? 0.826 1.186 -16.562 1 93.25 87 PRO A O 1
ATOM 679 N N . ARG A 1 88 ? 1.918 2.41 -18.047 1 79.44 88 ARG A N 1
ATOM 680 C CA . ARG A 1 88 ? 0.739 3.09 -18.562 1 79.44 88 ARG A CA 1
ATOM 681 C C . ARG A 1 88 ? 0.043 2.242 -19.625 1 79.44 88 ARG A C 1
ATOM 683 O O . ARG A 1 88 ? 0.7 1.527 -20.391 1 79.44 88 ARG A O 1
ATOM 690 N N . ASP A 1 89 ? -1.184 1.692 -19.312 1 58.88 89 ASP A N 1
ATOM 691 C CA . ASP A 1 89 ? -1.817 1.036 -20.453 1 58.88 89 ASP A CA 1
ATOM 692 C C . ASP A 1 89 ? -1.605 1.837 -21.734 1 58.88 89 ASP A C 1
ATOM 694 O O . ASP A 1 89 ? -1.419 3.055 -21.688 1 58.88 89 ASP A O 1
ATOM 698 N N . MET B 1 1 ? 2.943 36.812 36.031 1 50.31 1 MET B N 1
ATOM 699 C CA . MET B 1 1 ? 3.344 35.5 36.5 1 50.31 1 MET B CA 1
ATOM 700 C C . MET B 1 1 ? 2.697 34.406 35.688 1 50.31 1 MET B C 1
ATOM 702 O O . MET B 1 1 ? 1.481 34.406 35.5 1 50.31 1 MET B O 1
ATOM 706 N N . LEU B 1 2 ? 3.508 33.781 34.844 1 61.28 2 LEU B N 1
ATOM 707 C CA . LEU B 1 2 ? 2.955 32.719 34 1 61.28 2 LEU B CA 1
ATOM 708 C C . LEU B 1 2 ? 2.25 31.672 34.875 1 61.28 2 LEU B C 1
ATOM 710 O O . LEU B 1 2 ? 2.783 31.234 35.906 1 61.28 2 LEU B O 1
ATOM 714 N N . THR B 1 3 ? 1.008 31.641 34.75 1 71.75 3 THR B N 1
ATOM 715 C CA . THR B 1 3 ? 0.293 30.625 35.531 1 71.75 3 THR B CA 1
ATOM 716 C C . THR B 1 3 ? 0.847 29.234 35.25 1 71.75 3 THR B C 1
ATOM 718 O O . THR B 1 3 ? 1.539 29.031 34.25 1 71.75 3 THR B O 1
ATOM 721 N N . MET B 1 4 ? 0.652 28.453 36.25 1 71.25 4 MET B N 1
ATOM 722 C CA . MET B 1 4 ? 1.065 27.062 36.094 1 71.25 4 MET B CA 1
ATOM 723 C C . MET B 1 4 ? 0.45 26.469 34.844 1 71.25 4 MET B C 1
ATOM 725 O O . MET B 1 4 ? 1.057 25.609 34.188 1 71.25 4 MET B O 1
ATOM 729 N N . ARG B 1 5 ? -0.868 26.906 34.594 1 63.38 5 ARG B N 1
ATOM 730 C CA . ARG B 1 5 ? -1.515 26.484 33.375 1 63.38 5 ARG B CA 1
ATOM 731 C C . ARG B 1 5 ? -0.753 27 32.156 1 63.38 5 ARG B C 1
ATOM 733 O O . ARG B 1 5 ? -0.546 26.266 31.172 1 63.38 5 ARG B O 1
ATOM 740 N N . ASP B 1 6 ? -0.339 28.281 32.25 1 61.81 6 ASP B N 1
ATOM 741 C CA . ASP B 1 6 ? 0.467 28.859 31.172 1 61.81 6 ASP B CA 1
ATOM 742 C C . ASP B 1 6 ? 1.816 28.141 31.062 1 61.81 6 ASP B C 1
ATOM 744 O O . ASP B 1 6 ? 2.303 27.891 29.953 1 61.81 6 ASP B O 1
ATOM 748 N N . TYR B 1 7 ? 2.48 27.734 32.062 1 67.12 7 TYR B N 1
ATOM 749 C CA . TYR B 1 7 ? 3.742 27.016 32.125 1 67.12 7 TYR B CA 1
ATOM 750 C C . TYR B 1 7 ? 3.592 25.594 31.609 1 67.12 7 TYR B C 1
ATOM 752 O O . TYR B 1 7 ? 4.434 25.109 30.844 1 67.12 7 TYR B O 1
ATOM 760 N N . VAL B 1 8 ? 2.525 24.812 32.094 1 67.94 8 VAL B N 1
ATOM 761 C CA . VAL B 1 8 ? 2.268 23.484 31.547 1 67.94 8 VAL B CA 1
ATOM 762 C C . VAL B 1 8 ? 1.992 23.578 30.047 1 67.94 8 VAL B C 1
ATOM 764 O O . VAL B 1 8 ? 2.484 22.75 29.281 1 67.94 8 VAL B O 1
ATOM 767 N N . SER B 1 9 ? 1.075 24.516 29.688 1 61.12 9 SER B N 1
ATOM 768 C CA . SER B 1 9 ? 0.809 24.703 28.281 1 61.12 9 SER B CA 1
ATOM 769 C C . SER B 1 9 ? 2.086 25.062 27.516 1 61.12 9 SER B C 1
ATOM 771 O O . SER B 1 9 ? 2.285 24.609 26.391 1 61.12 9 SER B O 1
ATOM 773 N N . LYS B 1 10 ? 3.012 25.859 27.938 1 62.5 10 LYS B N 1
ATOM 774 C CA . LYS B 1 10 ? 4.328 26.188 27.406 1 62.5 10 LYS B CA 1
ATOM 775 C C . LYS B 1 10 ? 5.266 24.984 27.453 1 62.5 10 LYS B C 1
ATOM 777 O O . LYS B 1 10 ? 6.055 24.766 26.531 1 62.5 10 LYS B O 1
ATOM 782 N N . MET B 1 11 ? 5.336 24.359 28.531 1 62.47 11 MET B N 1
ATOM 783 C CA . MET B 1 11 ? 6.145 23.156 28.734 1 62.47 11 MET B CA 1
ATOM 784 C C . MET B 1 11 ? 5.57 21.984 27.938 1 62.47 11 MET B C 1
ATOM 786 O O . MET B 1 11 ? 6.324 21.188 27.391 1 62.47 11 MET B O 1
ATOM 790 N N . LEU B 1 12 ? 4.199 21.953 28.172 1 65.06 12 LEU B N 1
ATOM 791 C CA . LEU B 1 12 ? 3.535 20.891 27.422 1 65.06 12 LEU B CA 1
ATOM 792 C C . LEU B 1 12 ? 3.236 21.344 26 1 65.06 12 LEU B C 1
ATOM 794 O O . LEU B 1 12 ? 2.803 20.547 25.156 1 65.06 12 LEU B O 1
ATOM 798 N N . GLY B 1 13 ? 4.141 22.281 25.406 1 50.03 13 GLY B N 1
ATOM 799 C CA . GLY B 1 13 ? 3.779 22.844 24.109 1 50.03 13 GLY B CA 1
ATOM 800 C C . GLY B 1 13 ? 2.281 23 23.922 1 50.03 13 GLY B C 1
ATOM 801 O O . GLY B 1 13 ? 1.497 22.359 24.625 1 50.03 13 GLY B O 1
ATOM 802 N N . ASP B 1 14 ? 1.711 24.266 23.812 1 49.16 14 ASP B N 1
ATOM 803 C CA . ASP B 1 14 ? 0.311 24.453 23.438 1 49.16 14 ASP B CA 1
ATOM 804 C C . ASP B 1 14 ? -0.264 23.188 22.812 1 49.16 14 ASP B C 1
ATOM 806 O O . ASP B 1 14 ? 0.203 22.75 21.75 1 49.16 14 ASP B O 1
ATOM 810 N N . PRO B 1 15 ? -0.79 22.297 23.641 1 51.78 15 PRO B N 1
ATOM 811 C CA . PRO B 1 15 ? -1.312 21.109 22.953 1 51.78 15 PRO B CA 1
ATOM 812 C C . PRO B 1 15 ? -2.014 21.453 21.641 1 51.78 15 PRO B C 1
ATOM 814 O O . PRO B 1 15 ? -2.365 20.547 20.875 1 51.78 15 PRO B O 1
ATOM 817 N N . THR B 1 16 ? -2.721 22.547 21.625 1 51.5 16 THR B N 1
ATOM 818 C CA . THR B 1 16 ? -3.328 22.953 20.375 1 51.5 16 THR B CA 1
ATOM 819 C C . THR B 1 16 ? -2.311 22.891 19.234 1 51.5 16 THR B C 1
ATOM 821 O O . THR B 1 16 ? -2.68 22.75 18.062 1 51.5 16 THR B O 1
ATOM 824 N N . HIS B 1 17 ? -1.116 23.203 19.469 1 48.72 17 HIS B N 1
ATOM 825 C CA . HIS B 1 17 ? -0.06 23.234 18.469 1 48.72 17 HIS B CA 1
ATOM 826 C C . HIS B 1 17 ? 0.398 21.828 18.094 1 48.72 17 HIS B C 1
ATOM 828 O O . HIS B 1 17 ? 0.948 21.625 17.016 1 48.72 17 HIS B O 1
ATOM 834 N N . LEU B 1 18 ? 0.476 20.984 19.078 1 51.38 18 LEU B N 1
ATOM 835 C CA . LEU B 1 18 ? 0.981 19.703 18.625 1 51.38 18 LEU B CA 1
ATOM 836 C C . LEU B 1 18 ? -0.059 18.984 17.766 1 51.38 18 LEU B C 1
ATOM 838 O O . LEU B 1 18 ? 0.003 17.766 17.609 1 51.38 18 LEU B O 1
ATOM 842 N N . GLU B 1 19 ? -1.156 19.625 17.625 1 51.62 19 GLU B N 1
ATOM 843 C CA . GLU B 1 19 ? -2.098 18.969 16.719 1 51.62 19 GLU B CA 1
ATOM 844 C C . GLU B 1 19 ? -1.408 18.516 15.438 1 51.62 19 GLU B C 1
ATOM 846 O O . GLU B 1 19 ? -0.889 19.328 14.68 1 51.62 19 GLU B O 1
ATOM 851 N N . GLU B 1 20 ? -0.522 17.594 15.641 1 60.38 20 GLU B N 1
ATOM 852 C CA . GLU B 1 20 ? -0.107 17.062 14.344 1 60.38 20 GLU B CA 1
ATOM 853 C C . GLU B 1 20 ? -1.233 17.172 13.32 1 60.38 20 GLU B C 1
ATOM 855 O O . GLU B 1 20 ? -2.391 16.875 13.625 1 60.38 20 GLU B O 1
ATOM 860 N N . ILE B 1 21 ? -1.143 18.234 12.578 1 75.69 21 ILE B N 1
ATOM 861 C CA . ILE B 1 21 ? -2.137 18.406 11.523 1 75.69 21 ILE B CA 1
ATOM 862 C C . ILE B 1 21 ? -2.475 17.047 10.906 1 75.69 21 ILE B C 1
ATOM 864 O O . ILE B 1 21 ? -1.604 16.375 10.352 1 75.69 21 ILE B O 1
ATOM 868 N N . ALA B 1 22 ? -3.551 16.484 11.336 1 87.19 22 ALA B N 1
ATOM 869 C CA . ALA B 1 22 ? -4.09 15.219 10.836 1 87.19 22 ALA B CA 1
ATOM 870 C C . ALA B 1 22 ? -4.008 15.164 9.312 1 87.19 22 ALA B C 1
ATOM 872 O O . ALA B 1 22 ? -4.227 16.172 8.633 1 87.19 22 ALA B O 1
ATOM 873 N N . MET B 1 23 ? -3.553 14.047 8.852 1 94.38 23 MET B N 1
ATOM 874 C CA . MET B 1 23 ? -3.586 13.781 7.41 1 94.38 23 MET B CA 1
ATOM 875 C C . MET B 1 23 ? -5.02 13.766 6.895 1 94.38 23 MET B C 1
ATOM 877 O O . MET B 1 23 ? -5.875 13.07 7.445 1 94.38 23 MET B O 1
ATOM 881 N N . ARG B 1 24 ? -5.379 14.547 5.91 1 95.12 24 ARG B N 1
ATOM 882 C CA . ARG B 1 24 ? -6.695 14.531 5.277 1 95.12 24 ARG B CA 1
ATOM 883 C C . ARG B 1 24 ? -6.723 13.555 4.102 1 95.12 24 ARG B C 1
ATOM 885 O O . ARG B 1 24 ? -5.824 13.57 3.254 1 95.12 24 ARG B O 1
ATOM 892 N N . LEU B 1 25 ? -7.699 12.758 4.125 1 97.12 25 LEU B N 1
ATOM 893 C CA . LEU B 1 25 ? -7.867 11.773 3.061 1 97.12 25 LEU B CA 1
ATOM 894 C C . LEU B 1 25 ? -8.969 12.195 2.098 1 97.12 25 LEU B C 1
ATOM 896 O O . LEU B 1 25 ? -10.039 12.633 2.525 1 97.12 25 LEU B O 1
ATOM 900 N N . THR B 1 26 ? -8.719 12.148 0.809 1 97 26 THR B N 1
ATOM 901 C CA . THR B 1 26 ? -9.719 12.266 -0.253 1 97 26 THR B CA 1
ATOM 902 C C . THR B 1 26 ? -9.836 10.961 -1.03 1 97 26 THR B C 1
ATOM 904 O O . THR B 1 26 ? -8.852 10.477 -1.596 1 97 26 THR B O 1
ATOM 907 N N . PHE B 1 27 ? -11.023 10.398 -1.089 1 96.62 27 PHE B N 1
ATOM 908 C CA . PHE B 1 27 ? -11.258 9.141 -1.791 1 96.62 27 PHE B CA 1
ATOM 909 C C . PHE B 1 27 ? -11.172 9.336 -3.299 1 96.62 27 PHE B C 1
ATOM 911 O O . PHE B 1 27 ? -11.82 10.227 -3.855 1 96.62 27 PHE B O 1
ATOM 918 N N . LEU B 1 28 ? -10.297 8.461 -3.891 1 97.31 28 LEU B N 1
ATOM 919 C CA . LEU B 1 28 ? -10.141 8.57 -5.34 1 97.31 28 LEU B CA 1
ATOM 920 C C . LEU B 1 28 ? -10.93 7.473 -6.051 1 97.31 28 LEU B C 1
ATOM 922 O O . LEU B 1 28 ? -11.484 7.703 -7.125 1 97.31 28 LEU B O 1
ATOM 926 N N . GLY B 1 29 ? -10.922 6.199 -5.484 1 96.5 29 GLY B N 1
ATOM 927 C CA . GLY B 1 29 ? -11.656 5.125 -6.129 1 96.5 29 GLY B CA 1
ATOM 928 C C . GLY B 1 29 ? -11.375 3.762 -5.52 1 96.5 29 GLY B C 1
ATOM 929 O O . GLY B 1 29 ? -10.547 3.635 -4.621 1 96.5 29 GLY B O 1
ATOM 930 N N . THR B 1 30 ? -12.203 2.758 -5.957 1 97.19 30 THR B N 1
ATOM 931 C CA . THR B 1 30 ? -12.109 1.372 -5.516 1 97.19 30 THR B CA 1
ATOM 932 C C . THR B 1 30 ? -12.43 0.416 -6.66 1 97.19 30 THR B C 1
ATOM 934 O O . THR B 1 30 ? -13.156 0.776 -7.59 1 97.19 30 THR B O 1
ATOM 937 N N . THR B 1 31 ? -11.844 -0.769 -6.582 1 96.25 31 THR B N 1
ATOM 938 C CA . THR B 1 31 ? -12.164 -1.784 -7.578 1 96.25 31 THR B CA 1
ATOM 939 C C . THR B 1 31 ? -13.234 -2.74 -7.051 1 96.25 31 THR B C 1
ATOM 941 O O . THR B 1 31 ? -13.609 -3.697 -7.734 1 96.25 31 THR B O 1
ATOM 944 N N . SER B 1 32 ? -13.664 -2.494 -5.867 1 93.38 32 SER B N 1
ATOM 945 C CA . SER B 1 32 ? -14.664 -3.377 -5.281 1 93.38 32 SER B CA 1
ATOM 946 C C . SER B 1 32 ? -16.062 -3.039 -5.793 1 93.38 32 SER B C 1
ATOM 948 O O . SER B 1 32 ? -16.375 -1.874 -6.051 1 93.38 32 SER B O 1
ATOM 950 N N . SER B 1 33 ? -16.875 -4.059 -6.043 1 85.44 33 SER B N 1
ATOM 951 C CA . SER B 1 33 ? -18.25 -3.889 -6.488 1 85.44 33 SER B CA 1
ATOM 952 C C . SER B 1 33 ? -19.125 -3.281 -5.391 1 85.44 33 SER B C 1
ATOM 954 O O . SER B 1 33 ? -20.047 -2.506 -5.676 1 85.44 33 SER B O 1
ATOM 956 N N . LYS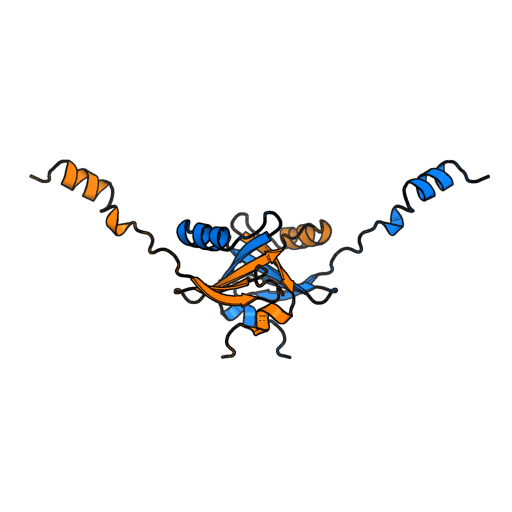 B 1 34 ? -18.859 -3.709 -4.195 1 80.94 34 LYS B N 1
ATOM 957 C CA . LYS B 1 34 ? -19.688 -3.188 -3.105 1 80.94 34 LYS B CA 1
ATOM 958 C C . LYS B 1 34 ? -19.125 -1.879 -2.564 1 80.94 34 LYS B C 1
ATOM 960 O O . LYS B 1 34 ? -19.609 -1.344 -1.572 1 80.94 34 LYS B O 1
ATOM 965 N N . GLY B 1 35 ? -18.031 -1.443 -3.158 1 73.25 35 GLY B N 1
ATOM 966 C CA . GLY B 1 35 ? -17.484 -0.131 -2.852 1 73.25 35 GLY B CA 1
ATOM 967 C C . GLY B 1 35 ? -16.641 -0.115 -1.591 1 73.25 35 GLY B C 1
ATOM 968 O O . GLY B 1 35 ? -16.375 0.95 -1.032 1 73.25 35 GLY B O 1
ATOM 969 N N . GLN B 1 36 ? -16.25 -1.246 -1.163 1 83.75 36 GLN B N 1
ATOM 970 C CA . GLN B 1 36 ? -15.633 -1.203 0.159 1 83.75 36 GLN B CA 1
ATOM 971 C C . GLN B 1 36 ? -14.109 -1.223 0.057 1 83.75 36 GLN B C 1
ATOM 973 O O . GLN B 1 36 ? -13.43 -0.417 0.696 1 83.75 36 GLN B O 1
ATOM 978 N N . CYS B 1 37 ? -13.531 -2.047 -0.528 1 92.75 37 CYS B N 1
ATOM 979 C CA . CYS B 1 37 ? -12.078 -2.15 -0.629 1 92.75 37 CYS B CA 1
ATOM 980 C C . CYS B 1 37 ? -11.672 -3.049 -1.793 1 92.75 37 CYS B C 1
ATOM 982 O O . CYS B 1 37 ? -12.5 -3.797 -2.32 1 92.75 37 CYS B O 1
ATOM 984 N N . PRO B 1 38 ? -10.398 -2.963 -2.221 1 97.25 38 PRO B N 1
ATOM 985 C CA . PRO B 1 38 ? -9.344 -2.016 -1.868 1 97.25 38 PRO B CA 1
ATOM 986 C C . PRO B 1 38 ? -9.633 -0.594 -2.344 1 97.25 38 PRO B C 1
ATOM 988 O O . PRO B 1 38 ? -10.344 -0.407 -3.334 1 97.25 38 PRO B O 1
ATOM 991 N N . ASN B 1 39 ? -9.078 0.409 -1.683 1 97.62 39 ASN B N 1
ATOM 992 C CA . ASN B 1 39 ? -9.32 1.824 -1.938 1 97.62 39 ASN B CA 1
ATOM 993 C C . ASN B 1 39 ? -8.023 2.574 -2.221 1 97.62 39 ASN B C 1
ATOM 995 O O . ASN B 1 39 ? -6.961 2.209 -1.706 1 97.62 39 ASN B O 1
ATOM 999 N N . LEU B 1 40 ? -8.094 3.531 -3.021 1 98.19 40 LEU B N 1
ATOM 1000 C CA . LEU B 1 40 ? -7.043 4.52 -3.24 1 98.19 40 LEU B CA 1
ATOM 1001 C C . LEU B 1 40 ? -7.48 5.895 -2.75 1 98.19 40 LEU B C 1
ATOM 1003 O O . LEU B 1 40 ? -8.602 6.328 -3.021 1 98.19 40 LEU B O 1
ATOM 1007 N N . TYR B 1 41 ? -6.633 6.555 -1.945 1 97.81 41 TYR B N 1
ATOM 1008 C CA . TYR B 1 41 ? -6.875 7.91 -1.463 1 97.81 41 TYR B CA 1
ATOM 1009 C C . TYR B 1 41 ? -5.727 8.836 -1.838 1 97.81 41 TYR B C 1
ATOM 1011 O O . TYR B 1 41 ? -4.582 8.398 -1.964 1 97.81 41 TYR B O 1
ATOM 1019 N N . GLU B 1 42 ? -6.102 10.055 -2.021 1 98.31 42 GLU B N 1
ATOM 1020 C CA . GLU B 1 42 ? -5.137 11.148 -2.045 1 98.31 42 GLU B CA 1
ATOM 1021 C C . GLU B 1 42 ? -5.066 11.852 -0.691 1 98.31 42 GLU B C 1
ATOM 1023 O O . GLU B 1 42 ? -6.09 12.016 -0.019 1 98.31 42 GLU B O 1
ATOM 1028 N N . THR B 1 43 ? -3.807 12.242 -0.278 1 97.94 43 THR B N 1
ATOM 1029 C CA . THR B 1 43 ? -3.686 13.008 0.956 1 97.94 43 THR B CA 1
ATOM 1030 C C . THR B 1 43 ? -3.463 14.492 0.651 1 97.94 43 THR B C 1
ATOM 1032 O O . THR B 1 43 ? -3.293 14.875 -0.508 1 97.94 43 THR B O 1
ATOM 1035 N N . ASP B 1 44 ? -3.412 15.336 1.699 1 96.69 44 ASP B N 1
ATOM 1036 C CA . ASP B 1 44 ? -3.193 16.766 1.575 1 96.69 44 ASP B CA 1
ATOM 1037 C C . ASP B 1 44 ? -1.704 17.109 1.604 1 96.69 44 ASP B C 1
ATOM 1039 O O . ASP B 1 44 ? -1.326 18.266 1.733 1 96.69 44 ASP B O 1
ATOM 1043 N N . ARG B 1 45 ? -0.84 16.156 1.515 1 95.31 45 ARG B N 1
ATOM 1044 C CA . ARG B 1 45 ? 0.592 16.422 1.612 1 95.31 45 ARG B CA 1
ATOM 1045 C C . ARG B 1 45 ? 1.357 15.719 0.5 1 95.31 45 ARG B C 1
ATOM 1047 O O . ARG B 1 45 ? 2.473 15.234 0.716 1 95.31 45 ARG B O 1
ATOM 1054 N N . ASP B 1 46 ? 0.711 15.484 -0.669 1 96.69 46 ASP B N 1
ATOM 1055 C CA . ASP B 1 46 ? 1.304 15.016 -1.92 1 96.69 46 ASP B CA 1
ATOM 1056 C C . ASP B 1 46 ? 1.67 13.539 -1.837 1 96.69 46 ASP B C 1
ATOM 1058 O O . ASP B 1 46 ? 2.713 13.125 -2.346 1 96.69 46 ASP B O 1
ATOM 1062 N N . THR B 1 47 ? 0.866 12.797 -1.138 1 98.06 47 THR B N 1
ATOM 1063 C CA . THR B 1 47 ? 1.006 11.344 -1.056 1 98.06 47 THR B CA 1
ATOM 1064 C C . THR B 1 47 ? -0.322 10.656 -1.358 1 98.06 47 THR B C 1
ATOM 1066 O O . THR B 1 47 ? -1.362 11.312 -1.444 1 98.06 47 THR B O 1
ATOM 1069 N N . TYR B 1 48 ? -0.232 9.398 -1.65 1 98.62 48 TYR B N 1
ATOM 1070 C CA . TYR B 1 48 ? -1.393 8.516 -1.68 1 98.62 48 TYR B CA 1
ATOM 1071 C C . TYR B 1 48 ? -1.428 7.621 -0.447 1 98.62 48 TYR B C 1
ATOM 1073 O O . TYR B 1 48 ? -0.385 7.312 0.135 1 98.62 48 TYR B O 1
ATOM 1081 N N . VAL B 1 49 ? -2.539 7.309 -0.054 1 98.62 49 VAL B N 1
ATOM 1082 C CA . VAL B 1 49 ? -2.783 6.152 0.804 1 98.62 49 VAL B CA 1
ATOM 1083 C C . VAL B 1 49 ? -3.4 5.02 -0.015 1 98.62 49 VAL B C 1
ATOM 1085 O O . VAL B 1 49 ? -4.441 5.203 -0.651 1 98.62 49 VAL B O 1
ATOM 1088 N N . VAL B 1 50 ? -2.736 3.871 -0.099 1 98.75 50 VAL B N 1
ATOM 1089 C CA . VAL B 1 50 ? -3.172 2.693 -0.843 1 98.75 50 VAL B CA 1
ATOM 1090 C C . VAL B 1 50 ? -3.641 1.613 0.128 1 98.75 50 VAL B C 1
ATOM 1092 O O . VAL B 1 50 ? -2.854 1.111 0.935 1 98.75 50 VAL B O 1
ATOM 1095 N N . GLN B 1 51 ? -4.836 1.348 0.172 1 98.5 51 GLN B N 1
ATOM 1096 C CA . GLN B 1 51 ? -5.414 0.248 0.938 1 98.5 51 GLN B CA 1
ATOM 1097 C C . GLN B 1 51 ? -5.477 -1.029 0.105 1 98.5 51 GLN B C 1
ATOM 1099 O O . GLN B 1 51 ? -5.984 -1.02 -1.019 1 98.5 51 GLN B O 1
ATOM 1104 N N . GLY B 1 52 ? -5 -2.117 0.556 1 98.5 52 GLY B N 1
ATOM 1105 C CA . GLY B 1 52 ? -4.941 -3.373 -0.173 1 98.5 52 GLY B CA 1
ATOM 1106 C C . GLY B 1 52 ? -4.836 -4.586 0.734 1 98.5 52 GLY B C 1
ATOM 1107 O O . GLY B 1 52 ? -4.926 -4.461 1.958 1 98.5 52 GLY B O 1
ATOM 1108 N N . TYR B 1 53 ? -4.73 -5.723 0.209 1 97.75 53 TYR B N 1
ATOM 1109 C CA . TYR B 1 53 ? -4.668 -6.984 0.937 1 97.75 53 TYR B CA 1
ATOM 1110 C C . TYR B 1 53 ? -3.289 -7.184 1.558 1 97.75 53 TYR B C 1
ATOM 1112 O O . TYR B 1 53 ? -2.27 -6.895 0.929 1 97.75 53 TYR B O 1
ATOM 1120 N N . GLU B 1 54 ? -3.295 -7.668 2.758 1 97.75 54 GLU B N 1
ATOM 1121 C CA . GLU B 1 54 ? -2.025 -8.078 3.35 1 97.75 54 GLU B CA 1
ATOM 1122 C C . GLU B 1 54 ? -1.367 -9.188 2.531 1 97.75 54 GLU B C 1
ATOM 1124 O O . GLU B 1 54 ? -2.045 -10.102 2.061 1 97.75 54 GLU B O 1
ATOM 1129 N N . ILE B 1 55 ? -0.072 -9.047 2.373 1 97.56 55 ILE B N 1
ATOM 1130 C CA . ILE B 1 55 ? 0.681 -10.102 1.711 1 97.56 55 ILE B CA 1
ATOM 1131 C C . ILE B 1 55 ? 0.84 -11.289 2.656 1 97.56 55 ILE B C 1
ATOM 1133 O O . ILE B 1 55 ? 1.365 -11.148 3.764 1 97.56 55 ILE B O 1
ATOM 1137 N N . THR B 1 56 ? 0.385 -12.406 2.25 1 95.88 56 THR B N 1
ATOM 1138 C CA . THR B 1 56 ? 0.479 -13.578 3.113 1 95.88 56 THR B CA 1
ATOM 1139 C C . THR B 1 56 ? 1.375 -14.648 2.486 1 95.88 56 THR B C 1
ATOM 1141 O O . THR B 1 56 ? 1.795 -15.586 3.162 1 95.88 56 THR B O 1
ATOM 1144 N N . ASP B 1 57 ? 1.668 -14.531 1.179 1 94.88 57 ASP B N 1
ATOM 1145 C CA . ASP B 1 57 ? 2.568 -15.469 0.515 1 94.88 57 ASP B CA 1
ATOM 1146 C C . ASP B 1 57 ? 3.957 -15.438 1.15 1 94.88 57 ASP B C 1
ATOM 1148 O O . ASP B 1 57 ? 4.637 -14.406 1.123 1 94.88 57 ASP B O 1
ATOM 1152 N N . PRO B 1 58 ? 4.352 -16.531 1.755 1 93.81 58 PRO B N 1
ATOM 1153 C CA . PRO B 1 58 ? 5.617 -16.516 2.49 1 93.81 58 PRO B CA 1
ATOM 1154 C C . PRO B 1 58 ? 6.816 -16.219 1.595 1 93.81 58 PRO B C 1
ATOM 1156 O O . PRO B 1 58 ? 7.781 -15.578 2.037 1 93.81 58 PRO B O 1
ATOM 1159 N N . GLU B 1 59 ? 6.785 -16.656 0.441 1 93.12 59 GLU B N 1
ATOM 1160 C CA . GLU B 1 59 ? 7.898 -16.391 -0.463 1 93.12 59 GLU B CA 1
ATOM 1161 C C . GLU B 1 59 ? 7.953 -14.914 -0.854 1 93.12 59 GLU B C 1
ATOM 1163 O O . GLU B 1 59 ? 9.039 -14.328 -0.945 1 93.12 59 GLU B O 1
ATOM 1168 N N . ALA B 1 60 ? 6.801 -14.32 -1.188 1 94.75 60 ALA B N 1
ATOM 1169 C CA . ALA B 1 60 ? 6.75 -12.891 -1.455 1 94.75 60 ALA B CA 1
ATOM 1170 C C . ALA B 1 60 ? 7.262 -12.086 -0.26 1 94.75 60 ALA B C 1
ATOM 1172 O O . ALA B 1 60 ? 8.039 -11.148 -0.423 1 94.75 60 ALA B O 1
ATOM 1173 N N . LEU B 1 61 ? 6.816 -12.477 0.943 1 94.94 61 LEU B N 1
ATOM 1174 C CA . LEU B 1 61 ? 7.258 -11.789 2.154 1 94.94 61 LEU B CA 1
ATOM 1175 C C . LEU B 1 61 ? 8.766 -11.906 2.326 1 94.94 61 LEU B C 1
ATOM 1177 O O . LEU B 1 61 ? 9.43 -10.938 2.707 1 94.94 61 LEU B O 1
ATOM 1181 N N . ALA B 1 62 ? 9.297 -13.078 2.088 1 93.81 62 ALA B N 1
ATOM 1182 C CA . ALA B 1 62 ? 10.742 -13.289 2.18 1 93.81 62 ALA B CA 1
ATOM 1183 C C . ALA B 1 62 ? 11.492 -12.398 1.187 1 93.81 62 ALA B C 1
ATOM 1185 O O . ALA B 1 62 ? 12.516 -11.805 1.525 1 93.81 62 ALA B O 1
ATOM 1186 N N . ALA B 1 63 ? 10.945 -12.336 0.007 1 92.81 63 ALA B N 1
ATOM 1187 C CA . ALA B 1 63 ? 11.555 -11.5 -1.024 1 92.81 63 ALA B CA 1
ATOM 1188 C C . ALA B 1 63 ? 11.578 -10.039 -0.603 1 92.81 63 ALA B C 1
ATOM 1190 O O . ALA B 1 63 ? 12.578 -9.344 -0.794 1 92.81 63 ALA B O 1
ATOM 1191 N N . LEU B 1 64 ? 10.508 -9.555 -0.083 1 93.56 64 LEU B N 1
ATOM 1192 C CA . LEU B 1 64 ? 10.414 -8.18 0.393 1 93.56 64 LEU B CA 1
ATOM 1193 C C . LEU B 1 64 ? 11.414 -7.922 1.52 1 93.56 64 LEU B C 1
ATOM 1195 O O . LEU B 1 64 ? 12.07 -6.883 1.545 1 93.56 64 LEU B O 1
ATOM 1199 N N . ARG B 1 65 ? 11.531 -8.805 2.449 1 92 65 ARG B N 1
ATOM 1200 C CA . ARG B 1 65 ? 12.445 -8.664 3.576 1 92 65 ARG B CA 1
ATOM 1201 C C . ARG B 1 65 ? 13.898 -8.648 3.105 1 92 65 ARG B C 1
ATOM 1203 O O . ARG B 1 65 ? 14.719 -7.902 3.637 1 92 65 ARG B O 1
ATOM 1210 N N . GLU B 1 66 ? 14.148 -9.477 2.172 1 91.5 66 GLU B N 1
ATOM 1211 C CA . GLU B 1 66 ? 15.5 -9.562 1.633 1 91.5 66 GLU B CA 1
ATOM 1212 C C . GLU B 1 66 ? 15.93 -8.242 1 1 91.5 66 GLU B C 1
ATOM 1214 O O . GLU B 1 66 ? 17.125 -7.914 0.983 1 91.5 66 GLU B O 1
ATOM 1219 N N . ARG B 1 67 ? 14.969 -7.555 0.595 1 88.69 67 ARG B N 1
ATOM 1220 C CA . ARG B 1 67 ? 15.273 -6.266 -0.02 1 88.69 67 ARG B CA 1
ATOM 1221 C C . ARG B 1 67 ? 15.398 -5.172 1.035 1 88.69 67 ARG B C 1
ATOM 1223 O O . ARG B 1 67 ? 15.633 -4.008 0.705 1 88.69 67 ARG B O 1
ATOM 1230 N N . GLY B 1 68 ? 15.281 -5.531 2.283 1 86.75 68 GLY B N 1
ATOM 1231 C CA . GLY B 1 68 ? 15.562 -4.605 3.367 1 86.75 68 GLY B CA 1
ATOM 1232 C C . GLY B 1 68 ? 14.359 -3.777 3.771 1 86.75 68 GLY B C 1
ATOM 1233 O O . GLY B 1 68 ? 14.492 -2.596 4.098 1 86.75 68 GLY B O 1
ATOM 1234 N N . MET B 1 69 ? 13.188 -4.254 3.693 1 89.5 69 MET B N 1
ATOM 1235 C CA . MET B 1 69 ? 12 -3.52 4.129 1 89.5 69 MET B CA 1
ATOM 1236 C C . MET B 1 69 ? 12.062 -3.211 5.617 1 89.5 69 MET B C 1
ATOM 1238 O O . MET B 1 69 ? 12.086 -4.121 6.445 1 89.5 69 MET B O 1
ATOM 1242 N N . PRO B 1 70 ? 12.172 -1.941 5.949 1 91.38 70 PRO B N 1
ATOM 1243 C CA . PRO B 1 70 ? 12.242 -1.584 7.367 1 91.38 70 PRO B CA 1
ATOM 1244 C C . PRO B 1 70 ? 10.945 -1.88 8.117 1 91.38 70 PRO B C 1
ATOM 1246 O O . PRO B 1 70 ? 9.898 -2.076 7.488 1 91.38 70 PRO B O 1
ATOM 1249 N N . ASP B 1 71 ? 10.969 -1.711 9.492 1 91.31 71 ASP B N 1
ATOM 1250 C CA . ASP B 1 71 ? 9.852 -2.062 10.367 1 91.31 71 ASP B CA 1
ATOM 1251 C C . ASP B 1 71 ? 8.688 -1.089 10.195 1 91.31 71 ASP B C 1
ATOM 1253 O O . ASP B 1 71 ? 7.535 -1.448 10.422 1 91.31 71 ASP B O 1
ATOM 1257 N N . HIS B 1 72 ? 8.992 0.135 9.859 1 95.19 72 HIS B N 1
ATOM 1258 C CA . HIS B 1 72 ? 7.949 1.146 9.75 1 95.19 72 HIS B CA 1
ATOM 1259 C C . HIS B 1 72 ? 7.289 1.119 8.375 1 95.19 72 HIS B C 1
ATOM 1261 O O . HIS B 1 72 ? 6.492 2 8.047 1 95.19 72 HIS B O 1
ATOM 1267 N N . GLU B 1 73 ? 7.688 0.177 7.582 1 96.69 73 GLU B N 1
ATOM 1268 C CA . GLU B 1 73 ? 7.066 -0.027 6.277 1 96.69 73 GLU B CA 1
ATOM 1269 C C . GLU B 1 73 ? 6.363 -1.379 6.207 1 96.69 73 GLU B C 1
ATOM 1271 O O . GLU B 1 73 ? 6.66 -2.281 6.992 1 96.69 73 GLU B O 1
ATOM 1276 N N . THR B 1 74 ? 5.336 -1.488 5.441 1 96.88 74 THR B N 1
ATOM 1277 C CA . THR B 1 74 ? 4.668 -2.723 5.043 1 96.88 74 THR B CA 1
ATOM 1278 C C . THR B 1 74 ? 4.305 -2.686 3.562 1 96.88 74 THR B C 1
ATOM 1280 O O . THR B 1 74 ? 4.777 -1.821 2.822 1 96.88 74 THR B O 1
ATOM 1283 N N . ALA B 1 75 ? 3.65 -3.822 3.07 1 98.31 75 ALA B N 1
ATOM 1284 C CA . ALA B 1 75 ? 3.244 -3.922 1.671 1 98.31 75 ALA B CA 1
ATOM 1285 C C . ALA B 1 75 ? 1.81 -4.43 1.552 1 98.31 75 ALA B C 1
ATOM 1287 O O . ALA B 1 75 ? 1.344 -5.199 2.398 1 98.31 75 ALA B O 1
ATOM 1288 N N . VAL B 1 76 ? 1.147 -3.906 0.56 1 98.69 76 VAL B N 1
ATOM 1289 C CA . VAL B 1 76 ? -0.193 -4.391 0.249 1 98.69 76 VAL B CA 1
ATOM 1290 C C . VAL B 1 76 ? -0.253 -4.848 -1.207 1 98.69 76 VAL B C 1
ATOM 1292 O O . VAL B 1 76 ? 0.506 -4.363 -2.049 1 98.69 76 VAL B O 1
ATOM 1295 N N . GLU B 1 77 ? -1.072 -5.844 -1.441 1 98.75 77 GLU B N 1
ATOM 1296 C CA . GLU B 1 77 ? -1.389 -6.285 -2.797 1 98.75 77 GLU B CA 1
ATOM 1297 C C . GLU B 1 77 ? -2.699 -5.676 -3.285 1 98.75 77 GLU B C 1
ATOM 1299 O O . GLU B 1 77 ? -3.695 -5.668 -2.559 1 98.75 77 GLU B O 1
ATOM 1304 N N . ILE B 1 78 ? -2.746 -5.133 -4.43 1 98.62 78 ILE B N 1
ATOM 1305 C CA . ILE B 1 78 ? -3.924 -4.48 -4.992 1 98.62 78 ILE B CA 1
ATOM 1306 C C . ILE B 1 78 ? -4.113 -4.914 -6.441 1 98.62 78 ILE B C 1
ATOM 1308 O O . ILE B 1 78 ? -3.141 -5.227 -7.137 1 98.62 78 ILE B O 1
ATOM 1312 N N . PRO B 1 79 ? -5.398 -5.043 -6.918 1 98.19 79 PRO B N 1
ATOM 1313 C CA . PRO B 1 79 ? -5.555 -5.172 -8.367 1 98.19 79 PRO B CA 1
ATOM 1314 C C . PRO B 1 79 ? -4.906 -4.02 -9.141 1 98.19 79 PRO B C 1
ATOM 1316 O O . PRO B 1 79 ? -4.945 -2.873 -8.688 1 98.19 79 PRO B O 1
ATOM 1319 N N . LYS B 1 80 ? -4.359 -4.391 -10.383 1 98.12 80 LYS B N 1
ATOM 1320 C CA . LYS B 1 80 ? -3.721 -3.375 -11.219 1 98.12 80 LYS B CA 1
ATOM 1321 C C . LYS B 1 80 ? -4.684 -2.23 -11.516 1 98.12 80 LYS B C 1
ATOM 1323 O O . LYS B 1 80 ? -4.273 -1.067 -11.57 1 98.12 80 LYS B O 1
ATOM 1328 N N . ALA B 1 81 ? -5.945 -2.52 -11.695 1 97.19 81 ALA B N 1
ATOM 1329 C CA . ALA B 1 81 ? -6.965 -1.555 -12.109 1 97.19 81 ALA B CA 1
ATOM 1330 C C . ALA B 1 81 ? -7.113 -0.442 -11.07 1 97.19 81 ALA B C 1
ATOM 1332 O O . ALA B 1 81 ? -7.59 0.65 -11.391 1 97.19 81 ALA B O 1
ATOM 1333 N N . LEU B 1 82 ? -6.754 -0.651 -9.836 1 97.94 82 LEU B N 1
ATOM 1334 C CA . LEU B 1 82 ? -6.93 0.341 -8.781 1 97.94 82 LEU B CA 1
ATOM 1335 C C . LEU B 1 82 ? -6.117 1.599 -9.078 1 97.94 82 LEU B C 1
ATOM 1337 O O . LEU B 1 82 ? -6.574 2.713 -8.812 1 97.94 82 LEU B O 1
ATOM 1341 N N . LEU B 1 83 ? -4.914 1.424 -9.625 1 98 83 LEU B N 1
ATOM 1342 C CA . LEU B 1 83 ? -4.062 2.576 -9.891 1 98 83 LEU B CA 1
ATOM 1343 C C . LEU B 1 83 ? -4.668 3.469 -10.969 1 98 83 LEU B C 1
ATOM 1345 O O . LEU B 1 83 ? -4.281 4.633 -11.102 1 98 83 LEU B O 1
ATOM 1349 N N . GLY B 1 84 ? -5.605 2.992 -11.648 1 96.62 84 GLY B N 1
ATOM 1350 C CA . GLY B 1 84 ? -6.27 3.758 -12.695 1 96.62 84 GLY B CA 1
ATOM 1351 C C . GLY B 1 84 ? -7.074 4.926 -12.148 1 96.62 84 GLY B C 1
ATOM 1352 O O . GLY B 1 84 ? -7.441 5.832 -12.898 1 96.62 84 GLY B O 1
ATOM 1353 N N . PHE B 1 85 ? -7.371 4.977 -10.922 1 97.12 85 PHE B N 1
ATOM 1354 C CA . PHE B 1 85 ? -8.141 6.055 -10.312 1 97.12 85 PHE B CA 1
ATOM 1355 C C . PHE B 1 85 ? -7.242 7.238 -9.977 1 97.12 85 PHE B C 1
ATOM 1357 O O . PHE B 1 85 ? -7.734 8.328 -9.656 1 97.12 85 PHE B O 1
ATOM 1364 N N . ALA B 1 86 ? -5.859 6.973 -9.906 1 97.06 86 ALA B N 1
ATOM 1365 C CA . ALA B 1 86 ? -4.945 8.094 -9.68 1 97.06 86 ALA B CA 1
ATOM 1366 C C . ALA B 1 86 ? -4.977 9.062 -10.852 1 97.06 86 ALA B C 1
ATOM 1368 O O . ALA B 1 86 ? -5.004 8.648 -12.016 1 97.06 86 ALA B O 1
ATOM 1369 N N . PRO B 1 87 ? -5.027 10.344 -10.508 1 93.31 87 PRO B N 1
ATOM 1370 C CA . PRO B 1 87 ? -5.027 11.32 -11.594 1 93.31 87 PRO B CA 1
ATOM 1371 C C . PRO B 1 87 ? -3.795 11.211 -12.484 1 93.31 87 PRO B C 1
ATOM 1373 O O . PRO B 1 87 ? -2.697 10.914 -12 1 93.31 87 PRO B O 1
ATOM 1376 N N . ARG B 1 88 ? -4.027 11.156 -13.781 1 79.44 88 ARG B N 1
ATOM 1377 C CA . ARG B 1 88 ? -2.949 11.148 -14.766 1 79.44 88 ARG B CA 1
ATOM 1378 C C . ARG B 1 88 ? -2.33 12.539 -14.906 1 79.44 88 ARG B C 1
ATOM 1380 O O . ARG B 1 88 ? -3.027 13.547 -14.797 1 79.44 88 ARG B O 1
ATOM 1387 N N . ASP B 1 89 ? -1.034 12.711 -14.406 1 59.06 89 ASP B N 1
ATOM 1388 C CA . ASP B 1 89 ? -0.502 14.023 -14.758 1 59.06 89 ASP B CA 1
ATOM 1389 C C . ASP B 1 89 ? -0.859 14.406 -16.188 1 59.06 89 ASP B C 1
ATOM 1391 O O . ASP B 1 89 ? -1.074 13.531 -17.031 1 59.06 89 ASP B O 1
#